Protein AF-A0A1V6MYC1-F1 (afdb_monomer)

Mean predicted aligned error: 10.34 Å

Radius of gyration: 15.6 Å; Cα contacts (8 Å, |Δi|>4): 55; chains: 1; bounding box: 37×22×43 Å

Nearest PDB structures (foldseek):
  5aqt-assembly1_B  TM=5.649E-01  e=4.017E+00  Homo sapiens

Sequence (91 aa):
MACEVQKVAVAVAFGNAVASTPGVAFGAVAPPLEPLIAAKMWLSWVGVVVALGFLSKCLDEAGRHQDAETLRQEINKLKSEMESIKNSVPH

Structure (mmCIF, N/CA/C/O backbone):
data_AF-A0A1V6MYC1-F1
#
_entry.id   AF-A0A1V6MYC1-F1
#
loop_
_atom_site.group_PDB
_atom_site.id
_atom_site.type_symbol
_atom_site.label_atom_id
_atom_site.label_alt_id
_atom_site.label_comp_id
_atom_site.label_asym_id
_atom_site.label_entity_id
_atom_site.label_seq_id
_atom_site.pdbx_PDB_ins_code
_atom_site.Cartn_x
_atom_site.Cartn_y
_atom_site.Cartn_z
_atom_site.occupancy
_atom_site.B_iso_or_equiv
_atom_site.auth_seq_id
_atom_site.auth_comp_id
_atom_site.auth_asym_id
_atom_site.auth_atom_id
_atom_site.pdbx_PDB_model_num
ATOM 1 N N . MET A 1 1 ? -22.517 -1.083 7.656 1.00 51.22 1 MET A N 1
ATOM 2 C CA . MET A 1 1 ? -22.538 -1.714 6.312 1.00 51.22 1 MET A CA 1
ATOM 3 C C . MET A 1 1 ? -21.483 -1.138 5.358 1.00 51.22 1 MET A C 1
ATOM 5 O O . MET A 1 1 ? -20.911 -1.914 4.611 1.00 51.22 1 MET A O 1
ATOM 9 N N . ALA A 1 2 ? -21.158 0.164 5.389 1.00 60.28 2 ALA A N 1
ATOM 10 C CA . ALA A 1 2 ? -20.181 0.770 4.464 1.00 60.28 2 ALA A CA 1
ATOM 11 C C . ALA A 1 2 ? -18.744 0.199 4.555 1.00 60.28 2 ALA A C 1
ATOM 13 O O . ALA A 1 2 ? -18.118 -0.033 3.525 1.00 60.28 2 ALA A O 1
ATOM 14 N N . CYS A 1 3 ? -18.244 -0.107 5.760 1.00 67.88 3 CYS A N 1
ATOM 15 C CA . CYS A 1 3 ? -16.902 -0.689 5.934 1.00 67.88 3 CYS A CA 1
ATOM 16 C C . CYS A 1 3 ? -16.754 -2.095 5.324 1.00 67.88 3 CYS A C 1
ATOM 18 O O . CYS A 1 3 ? -15.681 -2.437 4.840 1.00 67.88 3 CYS A O 1
ATOM 20 N N . GLU A 1 4 ? -17.815 -2.911 5.322 1.00 67.44 4 GLU A N 1
ATOM 21 C CA . GLU A 1 4 ? -17.801 -4.243 4.690 1.00 67.44 4 GLU A CA 1
ATOM 22 C C . GLU A 1 4 ? -17.672 -4.115 3.167 1.00 67.44 4 GLU A C 1
ATOM 24 O O . GLU A 1 4 ? -16.854 -4.790 2.549 1.00 67.44 4 GLU A O 1
ATOM 29 N N . VAL A 1 5 ? -18.399 -3.166 2.568 1.00 69.62 5 VAL A N 1
ATOM 30 C CA . VAL A 1 5 ? -18.298 -2.860 1.133 1.00 69.62 5 VAL A CA 1
ATOM 31 C C . VAL A 1 5 ? -16.895 -2.359 0.773 1.00 69.62 5 VAL A C 1
ATOM 33 O O . VAL A 1 5 ? -16.337 -2.769 -0.242 1.00 69.62 5 VAL A O 1
ATOM 36 N N . GLN A 1 6 ? -16.282 -1.526 1.620 1.00 68.62 6 GLN A N 1
ATOM 37 C CA . GLN A 1 6 ? -14.913 -1.046 1.402 1.00 68.62 6 GLN A CA 1
ATOM 38 C C . GLN A 1 6 ? -13.858 -2.148 1.561 1.00 68.62 6 GLN A C 1
ATOM 40 O O . GLN A 1 6 ? -12.892 -2.163 0.802 1.00 68.62 6 GLN A O 1
ATOM 45 N N . LYS A 1 7 ? -14.051 -3.116 2.467 1.00 70.81 7 LYS A N 1
ATOM 46 C CA . LYS A 1 7 ? -13.188 -4.308 2.544 1.00 70.81 7 LYS A CA 1
ATOM 47 C C . LYS A 1 7 ? -13.234 -5.127 1.257 1.00 70.81 7 LYS A C 1
ATOM 49 O O . LYS A 1 7 ? -12.184 -5.510 0.746 1.00 70.81 7 LYS A O 1
ATOM 54 N N . VAL A 1 8 ? -14.431 -5.368 0.717 1.00 72.19 8 VAL A N 1
ATOM 55 C CA . VAL A 1 8 ? -14.599 -6.087 -0.556 1.00 72.19 8 VAL A CA 1
ATOM 56 C C . VAL A 1 8 ? -13.959 -5.304 -1.706 1.00 72.19 8 VAL A C 1
ATOM 58 O O . VAL A 1 8 ? -13.259 -5.891 -2.526 1.00 72.19 8 VAL A O 1
ATOM 61 N N . ALA A 1 9 ? -14.115 -3.978 -1.734 1.00 71.31 9 ALA A N 1
ATOM 62 C CA . ALA A 1 9 ? -13.485 -3.125 -2.740 1.00 71.31 9 ALA A CA 1
ATOM 63 C C . ALA A 1 9 ? -11.947 -3.185 -2.685 1.00 71.31 9 ALA A C 1
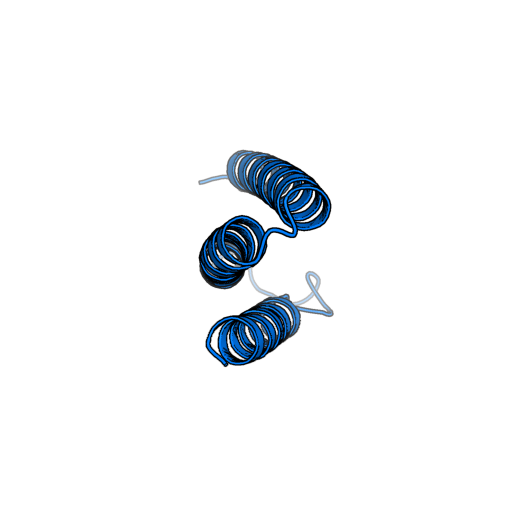ATOM 65 O O . ALA A 1 9 ? -11.308 -3.308 -3.729 1.00 71.31 9 ALA A O 1
ATOM 66 N N . VAL A 1 10 ? -11.353 -3.165 -1.485 1.00 73.62 10 VAL A N 1
ATOM 67 C CA . VAL A 1 10 ? -9.903 -3.350 -1.297 1.00 73.62 10 VAL A CA 1
ATOM 68 C C . VAL A 1 10 ? -9.460 -4.724 -1.797 1.00 73.62 10 VAL A C 1
ATOM 70 O O . VAL A 1 10 ? -8.490 -4.806 -2.545 1.00 73.62 10 VAL A O 1
ATOM 73 N N . ALA A 1 11 ? -10.181 -5.793 -1.449 1.00 73.00 11 ALA A N 1
ATOM 74 C CA . ALA A 1 11 ? -9.848 -7.147 -1.891 1.00 73.00 11 ALA A CA 1
ATOM 75 C C . ALA A 1 11 ? -9.897 -7.293 -3.425 1.00 73.00 11 ALA A C 1
ATOM 77 O O . ALA A 1 11 ? -9.000 -7.888 -4.020 1.00 73.00 11 ALA A O 1
ATOM 78 N N . VAL A 1 12 ? -10.900 -6.700 -4.081 1.00 72.75 12 VAL A N 1
ATOM 79 C CA . VAL A 1 12 ? -11.028 -6.702 -5.548 1.00 72.75 12 VAL A CA 1
ATOM 80 C C . VAL A 1 12 ? -9.935 -5.860 -6.211 1.00 72.75 12 VAL A C 1
ATOM 82 O O . VAL A 1 12 ? -9.369 -6.275 -7.224 1.00 72.75 12 VAL A O 1
ATOM 85 N N . ALA A 1 13 ? -9.609 -4.691 -5.653 1.00 72.38 13 ALA A N 1
ATOM 86 C CA . ALA A 1 13 ? -8.522 -3.854 -6.157 1.00 72.38 13 ALA A CA 1
ATOM 87 C C . ALA A 1 13 ? -7.172 -4.580 -6.043 1.00 72.38 13 ALA A C 1
ATOM 89 O O . ALA A 1 13 ? -6.392 -4.588 -6.995 1.00 72.38 13 ALA A O 1
ATOM 90 N N . PHE A 1 14 ? -6.927 -5.243 -4.910 1.00 72.88 14 PHE A N 1
ATOM 91 C CA . PHE A 1 14 ? -5.702 -6.000 -4.669 1.00 72.88 14 PHE A CA 1
ATOM 92 C C . PHE A 1 14 ? -5.592 -7.206 -5.608 1.00 72.88 14 PHE A C 1
ATOM 94 O O . PHE A 1 14 ? -4.557 -7.403 -6.238 1.00 72.88 14 PHE A O 1
ATOM 101 N N . GLY A 1 15 ?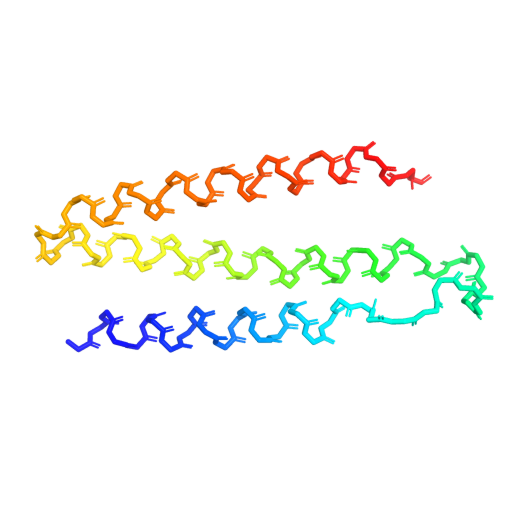 -6.678 -7.965 -5.784 1.00 66.81 15 GLY A N 1
ATOM 102 C CA . GLY A 1 15 ? -6.726 -9.083 -6.729 1.00 66.81 15 GLY A CA 1
ATOM 103 C C . GLY A 1 15 ? -6.420 -8.656 -8.167 1.00 66.81 15 GLY A C 1
ATOM 104 O O . GLY A 1 15 ? -5.642 -9.318 -8.850 1.00 66.81 15 GLY A O 1
ATOM 105 N N . ASN A 1 16 ? -6.951 -7.512 -8.608 1.00 69.56 16 ASN A N 1
ATOM 106 C CA . ASN A 1 16 ? -6.630 -6.955 -9.923 1.00 69.56 16 ASN A CA 1
ATOM 107 C C . ASN A 1 16 ? -5.167 -6.505 -10.032 1.00 69.56 16 ASN A C 1
ATOM 109 O O . ASN A 1 16 ? -4.539 -6.766 -11.055 1.00 69.56 16 ASN A O 1
ATOM 113 N N . ALA A 1 17 ? -4.606 -5.869 -8.999 1.00 65.19 17 ALA A N 1
ATOM 114 C CA . ALA A 1 17 ? -3.206 -5.436 -8.987 1.00 65.19 17 ALA A CA 1
ATOM 115 C C . ALA A 1 17 ? -2.224 -6.618 -9.031 1.00 65.19 17 ALA A C 1
ATOM 117 O O . ALA A 1 17 ? -1.246 -6.592 -9.779 1.00 65.19 17 ALA A O 1
ATOM 118 N N . VAL A 1 18 ? -2.518 -7.693 -8.298 1.00 66.31 18 VAL A N 1
ATOM 119 C CA . VAL A 1 18 ? -1.715 -8.922 -8.326 1.00 66.31 18 VAL A CA 1
ATOM 120 C C . VAL A 1 18 ? -1.854 -9.633 -9.672 1.00 66.31 18 VAL A C 1
ATOM 122 O O . VAL A 1 18 ? -0.847 -10.000 -10.264 1.00 66.31 18 VAL A O 1
ATOM 125 N N . ALA A 1 19 ? -3.070 -9.762 -10.213 1.00 63.19 19 ALA A N 1
ATOM 126 C CA . ALA A 1 19 ? -3.292 -10.390 -11.520 1.00 63.19 19 ALA A CA 1
ATOM 127 C C . ALA A 1 19 ? -2.672 -9.605 -12.690 1.00 63.19 19 ALA A C 1
ATOM 129 O O . ALA A 1 19 ? -2.354 -10.183 -13.726 1.00 63.19 19 ALA A O 1
ATOM 130 N N . SER A 1 20 ? -2.509 -8.289 -12.536 1.00 60.09 20 SER A N 1
ATOM 131 C CA . SER A 1 20 ? -1.853 -7.428 -13.525 1.00 60.09 20 SER A CA 1
ATOM 132 C C . SER A 1 20 ? -0.345 -7.287 -13.312 1.00 60.09 20 SER A C 1
ATOM 134 O O . SER A 1 20 ? 0.328 -6.706 -14.164 1.00 60.09 20 SER A O 1
ATOM 136 N N . THR A 1 21 ? 0.197 -7.860 -12.233 1.00 59.41 21 THR A N 1
ATOM 137 C CA . THR A 1 21 ? 1.638 -8.029 -12.053 1.00 59.41 21 THR A CA 1
ATOM 138 C C . THR A 1 21 ? 2.073 -9.246 -12.878 1.00 59.41 21 THR A C 1
ATOM 140 O O . THR A 1 21 ? 1.626 -10.358 -12.592 1.00 59.41 21 THR A O 1
ATOM 143 N N . PRO A 1 22 ? 2.897 -9.086 -13.930 1.00 55.91 22 PRO A N 1
ATOM 144 C CA . PRO A 1 22 ? 3.316 -10.209 -14.766 1.00 55.91 22 PRO A CA 1
ATOM 145 C C . PRO A 1 22 ? 4.103 -11.225 -13.925 1.00 55.91 22 PRO A C 1
ATOM 147 O O . PRO A 1 22 ? 5.219 -10.959 -13.488 1.00 55.91 22 PRO A O 1
ATOM 150 N N . GLY A 1 23 ? 3.497 -12.388 -13.669 1.00 57.22 23 GLY A N 1
ATOM 151 C CA . GLY A 1 23 ? 4.023 -13.396 -12.743 1.00 57.22 23 GLY A CA 1
ATOM 152 C C . GLY A 1 23 ? 5.206 -14.216 -13.260 1.00 57.22 23 GLY A C 1
ATOM 153 O O . GLY A 1 23 ? 5.889 -14.841 -12.460 1.00 57.22 23 GLY A O 1
ATOM 154 N N . VAL A 1 24 ? 5.490 -14.235 -14.562 1.00 45.56 24 VAL A N 1
ATOM 155 C CA . VAL A 1 24 ? 6.609 -14.999 -15.134 1.00 45.56 24 VAL A CA 1
ATOM 156 C C . VAL A 1 24 ? 7.045 -14.404 -16.476 1.00 45.56 24 VAL A C 1
ATOM 158 O O . VAL A 1 24 ? 6.215 -13.968 -17.268 1.00 45.56 24 VAL A O 1
ATOM 161 N N . ALA A 1 25 ? 8.356 -14.468 -16.726 1.00 46.19 25 ALA A N 1
ATOM 162 C CA . ALA A 1 25 ? 9.051 -14.226 -17.995 1.00 46.19 25 ALA A CA 1
ATOM 163 C C . ALA A 1 25 ? 9.271 -12.764 -18.448 1.00 46.19 25 ALA A C 1
ATOM 165 O O . ALA A 1 25 ? 8.947 -12.391 -19.573 1.00 46.19 25 ALA A O 1
ATOM 166 N N . PHE A 1 26 ? 10.048 -12.006 -17.665 1.00 49.50 26 PHE A N 1
ATOM 167 C CA . PHE A 1 26 ? 10.877 -10.901 -18.192 1.00 49.50 26 PHE A CA 1
ATOM 168 C C . PHE A 1 26 ? 11.910 -11.358 -19.254 1.00 49.50 26 PHE A C 1
ATOM 170 O O . PHE A 1 26 ? 12.605 -10.538 -19.834 1.00 49.50 26 PHE A O 1
ATOM 177 N N . GLY A 1 27 ? 12.022 -12.664 -19.532 1.00 46.28 27 GLY A N 1
ATOM 178 C CA . GLY A 1 27 ? 12.953 -13.219 -20.518 1.00 46.28 27 GLY A CA 1
ATOM 179 C C . GLY A 1 27 ? 12.439 -13.286 -21.962 1.00 46.28 27 GLY A C 1
ATOM 180 O O . GLY A 1 27 ? 13.199 -13.704 -22.828 1.00 46.28 27 GLY A O 1
ATOM 181 N N . ALA A 1 28 ? 11.178 -12.928 -22.239 1.00 48.69 28 ALA A N 1
ATOM 182 C CA . ALA A 1 28 ? 10.589 -13.069 -23.581 1.00 48.69 28 ALA A CA 1
ATOM 183 C C . ALA A 1 28 ? 9.852 -11.822 -24.105 1.00 48.69 28 ALA A C 1
ATOM 185 O O . ALA A 1 28 ? 9.328 -11.858 -25.219 1.00 48.69 28 ALA A O 1
ATOM 186 N N . VAL A 1 29 ? 9.792 -10.725 -23.340 1.00 45.97 29 VAL A N 1
ATOM 187 C CA . VAL A 1 29 ? 9.150 -9.490 -23.808 1.00 45.97 29 VAL A CA 1
ATOM 188 C C . VAL A 1 29 ? 10.185 -8.615 -24.515 1.00 45.97 29 VAL A C 1
ATOM 190 O O . VAL A 1 29 ? 11.271 -8.371 -23.999 1.00 45.97 29 VAL A O 1
ATOM 193 N N . ALA A 1 30 ? 9.873 -8.193 -25.738 1.00 48.47 30 ALA A N 1
ATOM 194 C CA . ALA A 1 30 ? 10.718 -7.286 -26.498 1.00 48.47 30 ALA A CA 1
ATOM 195 C C . ALA A 1 30 ? 10.820 -5.910 -25.790 1.00 48.47 30 ALA A C 1
ATOM 197 O O . ALA A 1 30 ? 9.831 -5.463 -25.195 1.00 48.47 30 ALA A O 1
ATOM 198 N N . PRO A 1 31 ? 11.957 -5.201 -25.931 1.00 50.47 31 PRO A N 1
ATOM 199 C CA . PRO A 1 31 ? 12.303 -4.005 -25.152 1.00 50.47 31 PRO A CA 1
ATOM 200 C C . PRO A 1 31 ? 11.384 -2.756 -25.223 1.00 50.47 31 PRO A C 1
ATOM 202 O O . PRO A 1 31 ? 11.530 -1.905 -24.352 1.00 50.47 31 PRO A O 1
ATOM 205 N N . PRO A 1 32 ? 10.431 -2.547 -26.167 1.00 53.56 32 PRO A N 1
ATOM 206 C CA . PRO A 1 32 ? 9.659 -1.292 -26.167 1.00 53.56 32 PRO A CA 1
ATOM 207 C C . PRO A 1 32 ? 8.392 -1.280 -25.282 1.00 53.56 32 PRO A C 1
ATOM 209 O O . PRO A 1 32 ? 7.751 -0.237 -25.179 1.00 53.56 32 PRO A O 1
ATOM 212 N N . LEU A 1 33 ? 7.978 -2.399 -24.667 1.00 54.34 33 LEU A N 1
ATOM 213 C CA . LEU A 1 33 ? 6.686 -2.498 -23.945 1.00 54.34 33 LEU A CA 1
ATOM 214 C C . LEU A 1 33 ? 6.796 -2.550 -22.414 1.00 54.34 33 LEU A C 1
ATOM 216 O O . LEU A 1 33 ? 5.790 -2.376 -21.721 1.00 54.34 33 LEU A O 1
ATOM 220 N N . GLU A 1 34 ? 8.001 -2.723 -21.880 1.00 58.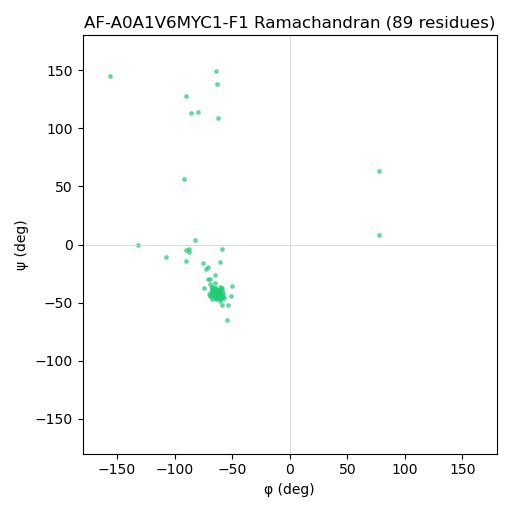03 34 GLU A N 1
ATOM 221 C CA . GLU A 1 34 ? 8.297 -2.700 -20.443 1.00 58.03 34 GLU A CA 1
ATOM 222 C C . GLU A 1 34 ? 7.750 -1.458 -19.703 1.00 58.03 34 GLU A C 1
ATOM 224 O O . GLU A 1 34 ? 7.104 -1.640 -18.664 1.00 58.03 34 GLU A O 1
ATOM 229 N N . PRO A 1 35 ? 7.877 -0.214 -20.221 1.00 60.62 35 PRO A N 1
ATOM 230 C CA . PRO A 1 35 ? 7.382 0.965 -19.506 1.00 60.62 35 PRO A CA 1
ATOM 231 C C . PRO A 1 35 ? 5.850 1.020 -19.431 1.00 60.62 35 PRO A C 1
ATOM 233 O O . PRO A 1 35 ? 5.300 1.524 -18.453 1.00 60.62 35 PRO A O 1
ATOM 236 N N . LEU A 1 36 ? 5.137 0.464 -20.416 1.00 62.62 36 LEU A N 1
ATOM 237 C CA . LEU A 1 36 ? 3.671 0.410 -20.409 1.00 62.62 36 LEU A CA 1
ATOM 238 C C . LEU A 1 36 ? 3.140 -0.642 -19.433 1.00 62.62 36 LEU A C 1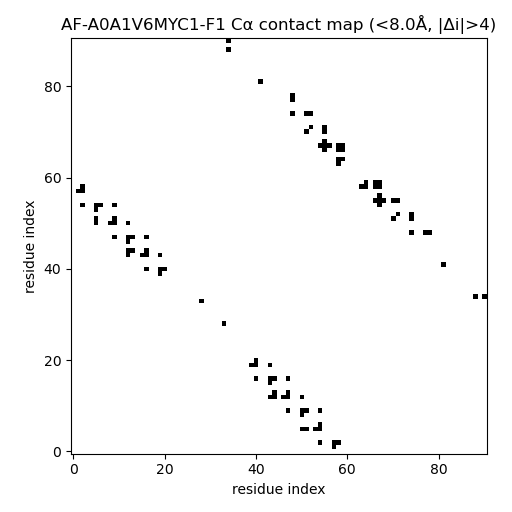
ATOM 240 O O . LEU A 1 36 ? 2.133 -0.407 -18.766 1.00 62.62 36 LEU A O 1
ATOM 244 N N . ILE A 1 37 ? 3.818 -1.786 -19.324 1.00 65.00 37 ILE A N 1
ATOM 245 C CA . ILE A 1 37 ? 3.463 -2.838 -18.363 1.00 65.00 37 ILE A CA 1
ATOM 246 C C . ILE A 1 37 ? 3.728 -2.342 -16.939 1.00 65.00 37 ILE A C 1
ATOM 248 O O . ILE A 1 37 ? 2.850 -2.462 -16.081 1.00 65.00 37 ILE A O 1
ATOM 252 N N . ALA A 1 38 ? 4.874 -1.692 -16.713 1.00 64.19 38 ALA A N 1
ATOM 253 C CA . ALA A 1 38 ? 5.170 -1.023 -15.453 1.00 64.19 38 ALA A CA 1
ATOM 254 C C . ALA A 1 38 ? 4.112 0.049 -15.141 1.00 64.19 38 ALA A C 1
ATOM 256 O O . ALA A 1 38 ? 3.483 -0.013 -14.090 1.00 64.19 38 ALA A O 1
ATOM 257 N N . ALA A 1 39 ? 3.811 0.968 -16.065 1.00 65.75 39 ALA A N 1
ATOM 258 C CA . ALA A 1 39 ? 2.796 2.007 -15.861 1.00 65.75 39 ALA A CA 1
ATOM 259 C C . ALA A 1 39 ? 1.391 1.440 -15.572 1.00 65.75 39 ALA A C 1
ATOM 261 O O . ALA A 1 39 ? 0.657 1.977 -14.741 1.00 65.75 39 ALA A O 1
ATOM 262 N N . LYS A 1 40 ? 1.004 0.333 -16.216 1.00 66.62 40 LYS A N 1
ATOM 263 C CA . LYS A 1 40 ? -0.286 -0.332 -15.978 1.00 66.62 40 LYS A CA 1
ATOM 264 C C . LYS A 1 40 ? -0.343 -0.998 -14.604 1.00 66.62 40 LYS A C 1
ATOM 266 O O . LYS A 1 40 ? -1.350 -0.863 -13.911 1.00 66.62 40 LYS A O 1
ATOM 271 N N . MET A 1 41 ? 0.733 -1.666 -14.197 1.00 69.50 41 MET A N 1
ATOM 272 C CA . MET A 1 41 ? 0.878 -2.231 -12.856 1.00 69.50 41 MET A CA 1
ATOM 273 C C . MET A 1 41 ? 0.786 -1.116 -11.807 1.00 69.50 41 MET A C 1
ATOM 275 O O . MET A 1 41 ? -0.023 -1.186 -10.886 1.00 69.50 41 MET A O 1
ATOM 279 N N . TRP A 1 42 ? 1.495 -0.013 -12.032 1.00 68.62 42 TRP A N 1
ATOM 280 C CA . TRP A 1 42 ? 1.435 1.203 -11.227 1.00 68.62 42 TRP A CA 1
ATOM 281 C C . TRP A 1 42 ? 0.029 1.766 -11.042 1.00 68.62 42 TRP A C 1
ATOM 283 O O . TRP A 1 42 ? -0.404 1.984 -9.911 1.00 68.62 42 TRP A O 1
ATOM 293 N N . LEU A 1 43 ? -0.708 1.967 -12.135 1.00 68.69 43 LEU A N 1
ATOM 294 C CA . LEU A 1 43 ? -2.087 2.453 -12.083 1.00 68.69 43 LEU A CA 1
ATOM 295 C C . LEU A 1 43 ? -3.003 1.493 -11.311 1.00 68.69 43 LEU A C 1
ATOM 297 O O . LEU A 1 43 ? -3.875 1.946 -10.569 1.00 68.69 43 LEU A O 1
ATOM 301 N N . SER A 1 44 ? -2.783 0.180 -11.431 1.00 70.44 44 SER A N 1
ATOM 302 C CA . SER A 1 44 ? -3.562 -0.812 -10.686 1.00 70.44 44 SER A CA 1
ATOM 303 C C . SER A 1 44 ? -3.286 -0.751 -9.180 1.00 70.44 44 SER A C 1
ATOM 305 O O . SER A 1 44 ? -4.217 -0.849 -8.381 1.00 70.44 44 SER A O 1
ATOM 307 N N . TRP A 1 45 ? -2.034 -0.517 -8.780 1.00 72.50 45 TRP A N 1
ATOM 308 C CA . TRP A 1 45 ? -1.648 -0.342 -7.378 1.00 72.50 45 TRP A CA 1
ATOM 309 C C . TRP A 1 45 ? -2.134 0.994 -6.781 1.00 72.50 45 TRP A C 1
ATOM 311 O O . TRP A 1 45 ? -2.496 1.043 -5.605 1.00 72.50 45 TRP A O 1
ATOM 321 N N . VAL A 1 46 ? -2.271 2.060 -7.581 1.00 77.12 46 VAL A N 1
ATOM 322 C CA . VAL A 1 46 ? -2.894 3.324 -7.129 1.00 77.12 46 VAL A CA 1
ATOM 323 C C . VAL A 1 46 ? -4.356 3.108 -6.719 1.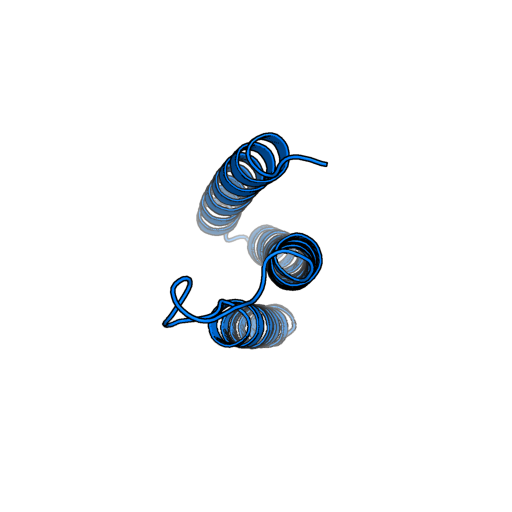00 77.12 46 VAL A C 1
ATOM 325 O O . VAL A 1 46 ? -4.801 3.654 -5.708 1.00 77.12 46 VAL A O 1
ATOM 328 N N . GLY A 1 47 ? -5.099 2.270 -7.450 1.00 76.62 47 GLY A N 1
ATOM 329 C CA . GLY A 1 47 ? -6.479 1.919 -7.097 1.00 76.62 47 GLY A CA 1
ATOM 330 C C . GLY A 1 47 ? -6.596 1.249 -5.722 1.00 76.62 47 GLY A C 1
ATOM 331 O O . GLY A 1 47 ? -7.512 1.556 -4.957 1.00 76.62 47 GLY A O 1
ATOM 332 N N . VAL A 1 48 ? -5.626 0.398 -5.372 1.00 79.12 48 VAL A N 1
ATOM 333 C CA . VAL A 1 48 ? -5.534 -0.252 -4.054 1.00 79.12 48 VAL A CA 1
ATOM 334 C C . VAL A 1 48 ? -5.326 0.783 -2.949 1.00 79.12 48 VAL A C 1
ATOM 336 O O . VAL A 1 48 ? -6.031 0.757 -1.942 1.00 79.12 48 VAL A O 1
ATOM 339 N N . VAL A 1 49 ? -4.410 1.733 -3.153 1.00 80.06 49 VAL A N 1
ATOM 340 C CA . VAL A 1 49 ? -4.113 2.800 -2.183 1.00 80.06 49 VAL A CA 1
ATOM 341 C C . VAL A 1 49 ? -5.344 3.666 -1.902 1.00 80.06 49 VAL A C 1
ATOM 343 O O . VAL A 1 49 ? -5.635 3.975 -0.745 1.00 80.06 49 VAL A O 1
ATOM 346 N N . VAL A 1 50 ? -6.108 4.022 -2.938 1.00 81.19 50 VAL A N 1
ATOM 347 C CA . VAL A 1 50 ? -7.346 4.800 -2.778 1.00 81.19 50 VAL A CA 1
ATOM 348 C C . VAL A 1 50 ? -8.388 4.009 -1.985 1.00 81.19 50 VAL A C 1
ATOM 350 O O . VAL A 1 50 ? -8.961 4.542 -1.033 1.00 81.19 50 VAL A O 1
ATOM 353 N N . ALA A 1 51 ? -8.605 2.734 -2.322 1.00 80.12 51 ALA A N 1
ATOM 354 C CA . ALA A 1 51 ? -9.551 1.878 -1.608 1.00 80.12 51 ALA A CA 1
ATOM 355 C C . ALA A 1 51 ? -9.169 1.696 -0.125 1.00 80.12 51 ALA A C 1
ATOM 357 O O . ALA A 1 51 ? -10.031 1.782 0.752 1.00 80.12 51 ALA A O 1
ATOM 358 N N . LEU A 1 52 ? -7.875 1.524 0.168 1.00 81.31 52 LEU A N 1
ATOM 359 C CA . LEU A 1 52 ? -7.350 1.437 1.533 1.00 81.31 52 LEU A CA 1
ATOM 360 C C . LEU A 1 52 ? -7.534 2.749 2.312 1.00 81.31 52 LEU A C 1
ATOM 362 O O . LEU A 1 52 ? -7.858 2.718 3.498 1.00 81.31 52 LEU A O 1
ATOM 366 N N . GLY A 1 53 ? -7.384 3.904 1.657 1.00 82.69 53 GLY A N 1
ATOM 367 C CA . GLY A 1 53 ? -7.621 5.211 2.276 1.00 82.69 53 GLY A CA 1
ATOM 368 C C . GLY A 1 53 ? -9.081 5.420 2.683 1.00 82.69 53 GLY A C 1
ATOM 369 O O . GLY A 1 53 ? -9.360 5.936 3.768 1.00 82.69 53 GLY A O 1
ATOM 370 N N . PHE A 1 54 ? -10.018 4.969 1.846 1.00 82.88 54 PHE A N 1
ATOM 371 C CA . PHE A 1 54 ? -11.441 4.962 2.182 1.00 82.88 54 PHE A CA 1
AT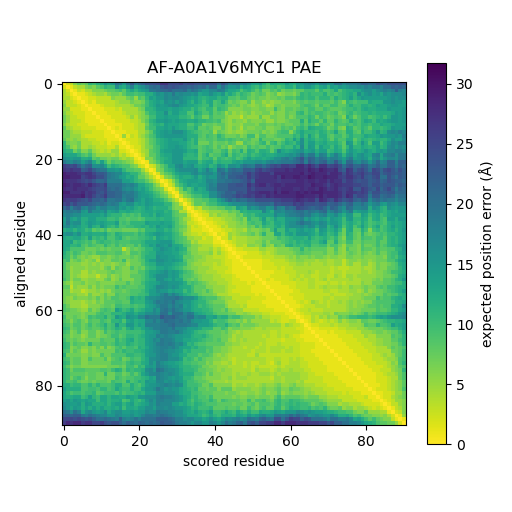OM 372 C C . PHE A 1 54 ? -11.741 4.030 3.359 1.00 82.88 54 PHE A C 1
ATOM 374 O O . PHE A 1 54 ? -12.417 4.450 4.299 1.00 82.88 54 PHE A O 1
ATOM 381 N N . LEU A 1 55 ? -11.173 2.819 3.341 1.00 81.25 55 LEU A N 1
ATOM 382 C CA . LEU A 1 55 ? -11.314 1.851 4.425 1.00 81.25 55 LEU A CA 1
ATOM 383 C C . LEU A 1 55 ? -10.764 2.399 5.751 1.00 81.25 55 LEU A C 1
ATOM 385 O O . LEU A 1 55 ? -11.442 2.309 6.769 1.00 81.25 55 LEU A O 1
ATOM 389 N N . SER A 1 56 ? -9.592 3.041 5.735 1.00 81.94 56 SER A N 1
ATOM 390 C CA . SER A 1 56 ? -8.993 3.674 6.918 1.00 81.94 56 SER A CA 1
ATOM 391 C C . SER A 1 56 ? -9.928 4.714 7.539 1.00 81.94 56 SER A C 1
ATOM 393 O O . SER A 1 56 ? -10.173 4.659 8.741 1.00 81.94 56 SER A O 1
ATOM 395 N N . LYS A 1 57 ? -10.535 5.599 6.731 1.00 80.38 57 LYS A N 1
ATOM 396 C CA . LYS A 1 57 ? -11.526 6.562 7.241 1.00 80.38 57 LYS A CA 1
ATOM 397 C C . LYS A 1 57 ? -12.750 5.887 7.849 1.00 80.38 57 LYS A C 1
ATOM 399 O O . LYS A 1 57 ? -13.213 6.320 8.895 1.00 80.38 57 LYS A O 1
ATOM 404 N N . CYS A 1 58 ? -13.259 4.827 7.227 1.00 84.44 58 CYS A N 1
ATOM 405 C CA . CYS A 1 58 ? -14.415 4.121 7.770 1.00 84.44 58 CYS A CA 1
ATOM 406 C C . CYS A 1 58 ? -14.091 3.396 9.087 1.00 84.44 58 CYS A C 1
ATOM 408 O O . CYS A 1 58 ? -14.934 3.365 9.980 1.00 84.44 58 CYS A O 1
ATOM 410 N N . LEU A 1 59 ? -12.883 2.835 9.241 1.00 81.12 59 LEU A N 1
ATOM 411 C CA . LEU A 1 59 ? -12.456 2.252 10.518 1.00 81.12 59 LEU A CA 1
ATOM 412 C C . LEU A 1 59 ? -12.278 3.315 11.606 1.00 81.12 59 LEU A C 1
ATOM 414 O O . LEU A 1 59 ? -12.680 3.072 12.742 1.00 81.12 59 LEU A O 1
ATOM 418 N N . ASP A 1 60 ? -11.728 4.477 11.259 1.00 83.00 60 ASP A N 1
ATOM 419 C CA . ASP A 1 60 ? -11.582 5.608 12.179 1.00 83.00 60 ASP A CA 1
ATOM 420 C C . ASP A 1 60 ? -12.953 6.078 12.693 1.00 83.00 60 ASP A C 1
ATOM 422 O O . ASP A 1 60 ? -13.177 6.190 13.895 1.00 83.00 60 ASP A O 1
ATOM 426 N N . GLU A 1 61 ? -13.923 6.217 11.789 1.00 83.44 61 GLU A N 1
ATOM 427 C CA . GLU A 1 61 ? -15.290 6.642 12.108 1.00 83.44 61 GLU A CA 1
ATOM 428 C C . GLU A 1 61 ? -16.111 5.558 12.834 1.00 83.44 61 GLU A C 1
ATOM 430 O O . GLU A 1 61 ? -17.064 5.857 13.550 1.00 83.44 61 GLU A O 1
ATOM 435 N N . ALA A 1 62 ? -15.705 4.289 12.718 1.00 82.81 62 ALA A N 1
ATOM 436 C CA . ALA A 1 62 ? -16.242 3.173 13.496 1.00 82.81 62 ALA A CA 1
ATOM 437 C C . ALA A 1 62 ? -15.614 3.042 14.901 1.00 82.81 62 ALA A C 1
ATOM 439 O O . ALA A 1 62 ? -15.903 2.072 15.605 1.00 82.81 62 ALA A O 1
ATOM 440 N N . GLY A 1 63 ? -14.738 3.971 15.305 1.00 84.19 63 GLY A N 1
ATOM 441 C CA . GLY A 1 63 ? -14.040 3.954 16.596 1.00 84.19 63 GLY A CA 1
ATOM 442 C C . GLY A 1 63 ? -12.868 2.968 16.665 1.00 84.19 63 GLY A C 1
ATOM 443 O O . GLY A 1 63 ? -12.290 2.760 17.731 1.00 84.19 63 GLY A O 1
ATOM 444 N N . ARG A 1 64 ? -12.486 2.356 15.537 1.00 82.81 64 ARG A N 1
ATOM 445 C CA . ARG A 1 64 ? -11.348 1.431 15.413 1.00 82.81 64 ARG A CA 1
ATOM 446 C C . ARG A 1 64 ? -10.077 2.177 15.008 1.00 82.81 64 ARG A C 1
ATOM 448 O O . ARG A 1 64 ? -9.439 1.856 14.006 1.00 82.81 64 ARG A O 1
ATOM 455 N N . HIS A 1 65 ? -9.711 3.178 15.804 1.00 80.75 65 HIS A N 1
ATOM 456 C CA . HIS A 1 65 ? -8.591 4.079 15.517 1.00 80.75 65 HIS A CA 1
ATOM 457 C C . HIS A 1 65 ? -7.249 3.347 15.365 1.00 80.75 65 HIS A C 1
ATOM 459 O O . HIS A 1 65 ? -6.505 3.639 14.436 1.00 80.75 65 HIS A O 1
ATOM 465 N N . GLN A 1 66 ? -6.977 2.334 16.197 1.00 82.19 66 GLN A N 1
ATOM 466 C CA . GLN A 1 66 ? -5.746 1.535 16.105 1.00 82.19 66 GLN A CA 1
ATOM 467 C C . GLN A 1 66 ? -5.600 0.838 14.748 1.00 82.19 66 GLN A C 1
ATOM 469 O O . GLN A 1 66 ? -4.555 0.922 14.109 1.00 82.19 66 GLN A O 1
ATOM 474 N N . ASP A 1 67 ? -6.665 0.194 14.270 1.00 79.25 67 ASP A N 1
ATOM 475 C CA . ASP A 1 67 ? -6.647 -0.471 12.969 1.00 79.25 67 ASP A CA 1
ATOM 476 C C . ASP A 1 67 ? -6.543 0.541 11.819 1.00 79.25 67 ASP A C 1
ATOM 478 O O . ASP A 1 67 ? -5.875 0.281 10.818 1.00 79.25 67 ASP A O 1
ATOM 482 N N . ALA A 1 68 ? -7.185 1.708 11.952 1.00 78.62 68 ALA A N 1
ATOM 483 C CA . ALA A 1 68 ? -7.097 2.785 10.971 1.00 78.62 68 ALA A CA 1
ATOM 484 C C . ALA A 1 68 ? -5.676 3.367 10.873 1.00 78.62 68 ALA A C 1
ATOM 486 O O . ALA A 1 68 ? -5.224 3.671 9.764 1.00 78.62 68 ALA A O 1
ATOM 487 N N . GLU A 1 69 ? -4.970 3.492 12.001 1.00 84.62 69 GLU A N 1
ATOM 488 C CA . GLU A 1 69 ? -3.568 3.911 12.073 1.00 84.62 69 GLU A CA 1
ATOM 489 C C . GLU A 1 69 ? -2.627 2.869 11.469 1.00 84.62 69 GLU A C 1
ATOM 491 O O . GLU A 1 69 ? -1.801 3.225 10.625 1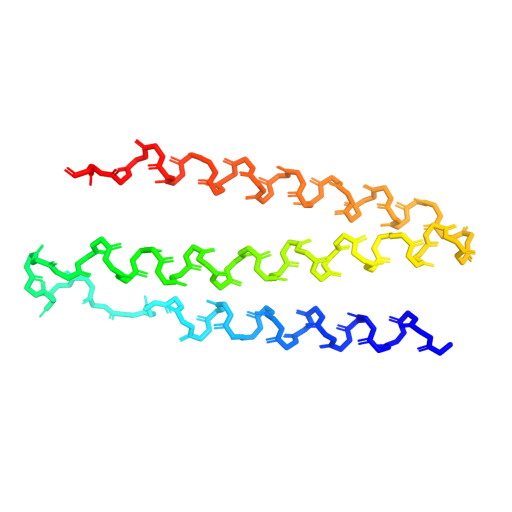.00 84.62 69 GLU A O 1
ATOM 496 N N . THR A 1 70 ? -2.784 1.587 11.818 1.00 84.44 70 THR A N 1
ATOM 497 C CA . THR A 1 70 ? -2.010 0.497 11.201 1.00 84.44 70 THR A CA 1
ATOM 498 C C . THR A 1 70 ? -2.212 0.478 9.687 1.00 84.44 70 THR A C 1
ATOM 500 O O . THR A 1 70 ? -1.246 0.414 8.926 1.00 84.44 70 THR A O 1
ATOM 503 N N . LEU A 1 71 ? -3.456 0.631 9.223 1.00 80.94 71 LEU A N 1
ATOM 504 C CA . LEU A 1 71 ? -3.757 0.669 7.794 1.00 80.94 71 LEU A CA 1
ATOM 505 C C . LEU A 1 71 ? -3.127 1.891 7.107 1.00 80.94 71 LEU A C 1
ATOM 507 O O . LEU A 1 71 ? -2.618 1.781 5.995 1.00 80.94 71 LEU A O 1
ATOM 511 N N . ARG A 1 72 ? -3.101 3.053 7.770 1.00 82.38 72 ARG A N 1
ATOM 512 C CA . ARG A 1 72 ? -2.405 4.257 7.281 1.00 82.38 72 ARG A CA 1
ATOM 513 C C . ARG A 1 72 ? -0.897 4.057 7.161 1.00 82.38 72 ARG A C 1
ATOM 515 O O . ARG A 1 72 ? -0.304 4.544 6.198 1.00 82.38 72 ARG A O 1
ATOM 522 N N . GLN A 1 73 ? -0.278 3.364 8.114 1.00 86.50 73 GLN A N 1
ATOM 523 C CA . GLN A 1 73 ? 1.149 3.048 8.060 1.00 86.50 73 GLN A CA 1
ATOM 524 C C . GLN A 1 73 ? 1.474 2.143 6.867 1.00 86.50 73 GLN A C 1
ATOM 526 O O . GLN A 1 73 ? 2.389 2.458 6.108 1.00 86.50 73 GLN A O 1
ATOM 531 N N . GLU A 1 74 ? 0.682 1.092 6.646 1.00 82.25 74 GLU A N 1
ATOM 532 C CA . GLU A 1 74 ? 0.838 0.198 5.489 1.00 82.25 74 GLU A CA 1
ATOM 533 C C . GLU A 1 74 ? 0.640 0.936 4.157 1.00 82.25 74 GLU A C 1
ATOM 535 O O . GLU A 1 74 ? 1.437 0.778 3.234 1.00 82.25 74 GLU A O 1
ATOM 540 N N . ILE A 1 75 ? -0.355 1.829 4.062 1.00 83.06 75 ILE A N 1
ATOM 541 C CA . ILE A 1 75 ? -0.553 2.679 2.875 1.00 83.06 75 ILE A CA 1
ATOM 542 C C . ILE A 1 75 ? 0.686 3.542 2.594 1.00 83.06 75 ILE A C 1
ATOM 544 O O . ILE A 1 75 ? 1.109 3.658 1.444 1.00 83.06 75 ILE A O 1
ATOM 548 N N . ASN A 1 76 ? 1.272 4.158 3.624 1.00 85.00 76 ASN A N 1
ATOM 549 C CA . ASN A 1 76 ? 2.458 5.002 3.461 1.00 85.00 76 ASN A CA 1
ATOM 550 C C . ASN A 1 76 ? 3.691 4.192 3.056 1.00 85.00 76 ASN A C 1
ATOM 552 O O . ASN A 1 76 ? 4.460 4.639 2.204 1.00 85.00 76 ASN A O 1
ATOM 556 N N . LYS A 1 77 ? 3.864 2.997 3.628 1.00 83.25 77 LYS A 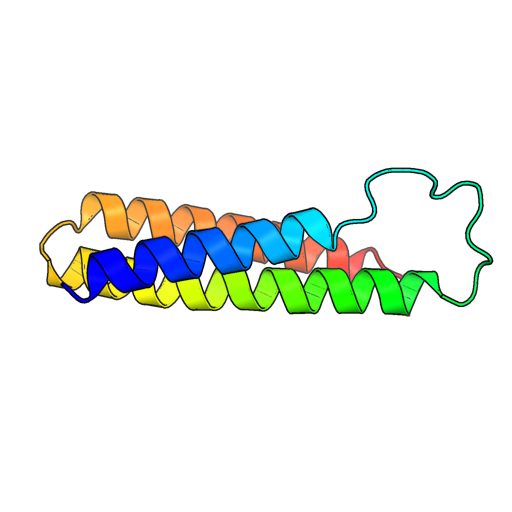N 1
ATOM 557 C CA . LYS A 1 77 ? 4.930 2.073 3.238 1.00 83.25 77 LYS A CA 1
ATOM 558 C C . LYS A 1 77 ? 4.788 1.682 1.770 1.00 83.25 77 LYS A C 1
ATOM 560 O O . LYS A 1 77 ? 5.736 1.843 1.008 1.00 83.25 77 LYS A O 1
ATOM 565 N N . LEU A 1 78 ? 3.583 1.291 1.361 1.00 78.19 78 LEU A N 1
ATOM 566 C CA . LEU A 1 78 ? 3.287 0.930 -0.019 1.00 78.19 78 LEU A CA 1
ATOM 567 C C . LEU A 1 78 ? 3.507 2.101 -0.986 1.00 78.19 78 LEU A C 1
ATOM 569 O O . LEU A 1 78 ? 4.064 1.922 -2.066 1.00 78.19 78 LEU A O 1
ATOM 573 N N . LYS A 1 79 ? 3.128 3.321 -0.593 1.00 80.62 79 LYS A N 1
ATOM 574 C CA . LYS A 1 79 ? 3.387 4.531 -1.382 1.00 80.62 79 LYS A CA 1
ATOM 575 C C . LYS A 1 79 ? 4.887 4.786 -1.558 1.00 80.62 79 LYS A C 1
ATOM 577 O O . LYS A 1 79 ? 5.302 5.148 -2.652 1.00 80.62 79 LYS A O 1
ATOM 582 N N . SER A 1 80 ? 5.685 4.579 -0.512 1.00 82.25 80 SER A N 1
ATOM 583 C CA . SER A 1 80 ? 7.146 4.720 -0.567 1.00 82.25 80 SER A C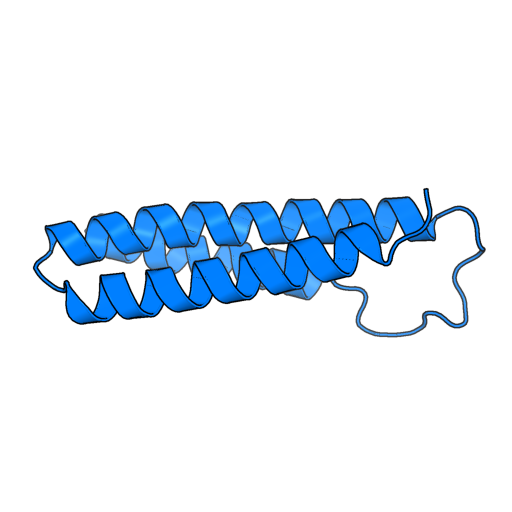A 1
ATOM 584 C C . SER A 1 80 ? 7.787 3.678 -1.490 1.00 82.25 80 SER A C 1
ATOM 586 O O . SER A 1 80 ? 8.618 4.020 -2.332 1.00 82.25 80 SER A O 1
ATOM 588 N N . GLU A 1 81 ? 7.358 2.416 -1.390 1.00 77.00 81 GLU A N 1
ATOM 589 C CA . GLU A 1 81 ? 7.819 1.339 -2.277 1.00 77.00 81 GLU A CA 1
ATOM 590 C C . GLU A 1 81 ? 7.445 1.610 -3.729 1.00 77.00 81 GLU A C 1
ATOM 592 O O . GLU A 1 81 ? 8.284 1.460 -4.617 1.00 77.00 81 GLU A O 1
ATOM 597 N N . MET A 1 82 ? 6.223 2.094 -3.962 1.00 73.62 82 MET A N 1
ATOM 598 C CA . MET A 1 82 ? 5.841 2.633 -5.254 1.00 73.62 82 MET A CA 1
ATOM 599 C C . MET A 1 82 ? 6.839 3.730 -5.643 1.00 73.62 82 MET A C 1
ATOM 601 O O . MET A 1 82 ? 7.591 3.527 -6.583 1.00 73.62 82 MET A O 1
ATOM 605 N N . GLU A 1 83 ? 6.947 4.867 -4.954 1.00 76.50 83 GLU A N 1
ATOM 606 C CA . GLU A 1 83 ? 7.840 5.962 -5.391 1.00 76.50 83 GLU A CA 1
ATOM 607 C C . GLU A 1 83 ? 9.282 5.517 -5.707 1.00 76.50 83 GLU A C 1
ATOM 609 O O . GLU A 1 83 ? 9.863 5.976 -6.694 1.00 76.50 83 GLU A O 1
ATOM 614 N N . SER A 1 84 ? 9.818 4.553 -4.955 1.00 72.69 84 SER A N 1
ATOM 615 C CA . SER A 1 84 ? 11.111 3.920 -5.232 1.00 72.69 84 SER A CA 1
ATOM 616 C C . SER A 1 84 ? 11.155 3.175 -6.576 1.00 72.69 84 SER A C 1
ATOM 618 O O . SER A 1 84 ? 12.090 3.371 -7.360 1.00 72.69 84 SER A O 1
ATOM 620 N N . ILE A 1 85 ? 10.128 2.380 -6.894 1.00 68.12 85 ILE A N 1
ATOM 621 C CA . ILE A 1 85 ? 10.002 1.700 -8.191 1.00 68.12 85 ILE A CA 1
ATOM 622 C C . ILE A 1 85 ? 9.894 2.727 -9.329 1.00 68.12 85 ILE A C 1
ATOM 624 O O . ILE A 1 85 ? 10.511 2.537 -10.371 1.00 68.12 85 ILE A O 1
ATOM 628 N N . LYS A 1 86 ? 9.175 3.845 -9.150 1.00 68.44 86 LYS A N 1
ATOM 629 C CA . LYS A 1 86 ? 8.964 4.849 -10.214 1.00 68.44 86 LYS A CA 1
ATOM 630 C C . LYS A 1 86 ? 10.274 5.523 -10.566 1.00 68.44 86 LYS A C 1
ATOM 632 O O . LYS A 1 86 ? 10.541 5.740 -11.738 1.00 68.44 86 LYS A O 1
ATOM 637 N N . ASN A 1 87 ? 11.081 5.824 -9.555 1.00 68.50 87 ASN A N 1
ATOM 638 C CA . ASN A 1 87 ? 12.401 6.409 -9.754 1.00 68.50 87 ASN A CA 1
ATOM 639 C C . ASN A 1 87 ? 13.409 5.410 -10.347 1.00 68.50 87 ASN A C 1
ATOM 641 O O . ASN A 1 87 ? 14.420 5.836 -10.896 1.00 68.50 87 ASN A O 1
ATOM 645 N N . SER A 1 88 ? 13.143 4.103 -10.245 1.00 62.38 88 SER A N 1
ATOM 646 C CA . SER A 1 88 ? 13.997 3.041 -10.794 1.00 62.38 88 SER A CA 1
ATOM 647 C C . SER A 1 88 ? 13.643 2.644 -12.234 1.00 62.38 88 SER A C 1
ATOM 649 O O . SER A 1 88 ? 14.442 1.970 -12.880 1.00 62.38 88 SER A O 1
ATOM 651 N N . VAL A 1 89 ? 12.474 3.040 -12.754 1.00 57.44 89 VAL A N 1
ATOM 652 C CA . VAL A 1 89 ? 12.101 2.821 -14.160 1.00 57.44 89 VAL A CA 1
ATOM 653 C C . VAL A 1 89 ? 12.658 3.983 -14.998 1.00 57.44 89 VAL A C 1
ATOM 655 O O . VAL A 1 89 ? 12.204 5.114 -14.815 1.00 57.44 89 VAL A O 1
ATOM 658 N N . PRO A 1 90 ? 13.638 3.753 -15.896 1.00 48.53 90 PRO A N 1
ATOM 659 C CA . PRO A 1 90 ? 14.141 4.800 -16.781 1.00 48.53 90 PRO A CA 1
ATOM 660 C C . PRO A 1 90 ? 13.028 5.279 -17.727 1.00 48.53 90 PRO A C 1
ATOM 662 O O . PRO A 1 90 ? 12.238 4.471 -18.217 1.00 48.53 90 PRO A O 1
ATOM 665 N N . HIS A 1 91 ? 12.953 6.599 -17.926 1.00 50.09 91 HIS A N 1
ATOM 666 C CA . HIS A 1 91 ? 12.060 7.248 -18.893 1.00 50.09 91 HIS A CA 1
ATOM 667 C C . HIS A 1 91 ? 12.422 6.907 -20.338 1.00 50.09 91 HIS A C 1
ATOM 669 O O . HIS A 1 91 ? 13.636 6.888 -20.647 1.00 50.09 91 HIS A O 1
#

pLDDT: mean 70.26, std 11.62, range [45.56, 86.5]

Foldseek 3Di:
DVLVVLVVQLVVLVVVLVVLQPPDDPPPDDPPCVVVSLVVSLVSVVSNLVSLLVNLVVCVVVVVPVVSVVSVVVSVVSVVVSVVVVVVDDD

Secondary structure (DSSP, 8-state):
-HHHHHHHHHHHHHHHHHHTS--S-TTSS-TTSHHHHHHHHHHHHHHHHHHHHHHHHHHHHTT-HHHHHHHHHHHHHHHHHHHHHHHHS--

Solvent-accessible surface area (backbone atoms only — not comparable to full-atom values): 5045 Å² total; per-residue (Å²): 114,68,57,61,54,31,51,51,48,28,52,53,30,44,52,51,26,57,72,53,42,84,88,76,63,90,84,76,65,66,87,88,50,56,69,57,52,50,51,51,30,51,57,33,47,50,50,26,50,54,34,46,54,53,34,24,52,44,30,39,76,69,71,38,48,70,62,19,51,53,48,48,51,52,49,52,51,51,50,50,55,46,54,53,53,58,74,67,53,84,129

Organism: NCBI:txid114686